Protein AF-A0ABC9WMB2-F1 (afdb_monomer)

Solvent-accessible surface area (backbone atoms only — not comparable to full-atom values): 11073 Å² total; per-residue (Å²): 137,88,76,84,80,89,73,83,68,67,87,89,43,85,56,40,67,61,53,48,54,59,68,55,60,65,67,62,70,90,49,86,52,52,75,47,79,54,92,96,46,76,46,81,45,69,81,69,84,48,76,72,46,55,53,46,52,46,52,34,46,51,48,47,51,50,52,29,52,79,69,78,43,77,82,61,62,92,76,44,66,42,72,64,58,55,95,82,48,85,72,80,86,45,57,58,96,91,38,74,46,46,76,37,70,56,48,77,54,100,88,44,76,46,50,39,77,67,56,63,69,58,53,51,49,54,52,50,52,53,55,54,66,77,55,80,76,86,89,86,91,88,83,84,81,84,78,85,82,86,82,88,87,81,90,79,80,88,74,86,80,79,88,134

Foldseek 3Di:
DDDDPPDADPPPDPCRQVVVCVVCVCLCPPQPFDWDDDRVDIDGDDDQPDPVGVVSSQVSLVSNLVVCVVNVFDDPQVPAEDAAADDPGPPDWHDHPNHTRHYDQWDQDPNQIAGNDNPVVVSVVVVVVVVVVVPPDDDDDDDDDPDDDDDDDDDDDDDGDHDD

Mean predicted aligned error: 14.9 Å

Sequence (164 aa):
MWRPVTTGVPQESVLGPALFNIFVGNMDCGIECTLSKFANDIKLCGAVNVRERSDAIQKDLGRLERWAHVNCMKFSKAKCEVLHMGQGNPKHSYRLGGEQIKSSPEEKDLGVLIDDKLTMSWQCAIAAQKANHDQQVEGGDSPPLLCSREAPPGVLRPALGAPT

Radius of gyration: 21.04 Å; Cα contacts (8 Å, |Δi|>4): 116; chains: 1; bounding box: 62×44×50 Å

pLDDT: mean 70.16, std 19.12, range [23.23, 93.81]

Structure (mmCIF, N/CA/C/O backbone):
data_AF-A0ABC9WMB2-F1
#
_entry.id   AF-A0ABC9WMB2-F1
#
loop_
_atom_site.group_PDB
_atom_site.id
_atom_site.type_symbol
_atom_site.label_atom_id
_atom_site.label_alt_id
_atom_site.label_comp_id
_atom_site.label_asym_id
_atom_site.label_entity_id
_atom_site.label_seq_id
_atom_site.pdbx_PDB_ins_code
_atom_site.Cartn_x
_atom_site.Cartn_y
_atom_site.Cartn_z
_atom_site.occupancy
_atom_site.B_iso_or_equiv
_atom_site.auth_seq_id
_atom_site.auth_comp_id
_atom_site.auth_asym_id
_atom_site.auth_atom_id
_atom_site.pdbx_PDB_model_num
ATOM 1 N N . MET A 1 1 ? -24.160 10.600 34.054 1.00 34.50 1 MET A N 1
ATOM 2 C CA . MET A 1 1 ? -24.822 9.641 33.143 1.00 34.50 1 MET A CA 1
ATOM 3 C C . MET A 1 1 ? -23.742 9.060 32.243 1.00 34.50 1 MET A C 1
ATOM 5 O O . MET A 1 1 ? -23.182 9.805 31.453 1.00 34.50 1 MET A O 1
ATOM 9 N N . TRP A 1 2 ? -23.373 7.793 32.427 1.00 49.12 2 TRP A N 1
ATOM 10 C CA . TRP A 1 2 ? -22.369 7.126 31.589 1.00 49.12 2 TRP A CA 1
ATOM 11 C C . TRP A 1 2 ? -23.057 6.589 30.330 1.00 49.12 2 TRP A C 1
ATOM 13 O O . TRP A 1 2 ? -24.110 5.962 30.440 1.00 49.12 2 TRP A O 1
ATOM 23 N N . ARG A 1 3 ? -22.511 6.874 29.142 1.00 52.59 3 ARG A N 1
ATOM 24 C CA . ARG A 1 3 ? -23.012 6.321 27.875 1.00 52.59 3 ARG A CA 1
ATOM 25 C C . ARG A 1 3 ? -22.191 5.080 27.505 1.00 52.59 3 ARG A C 1
ATOM 27 O O . ARG A 1 3 ? -20.969 5.140 27.627 1.00 52.59 3 ARG A O 1
ATOM 34 N N . PRO A 1 4 ? -22.822 3.980 27.056 1.00 52.62 4 PRO A N 1
ATOM 35 C CA . PRO A 1 4 ? -22.095 2.826 26.543 1.00 52.62 4 PRO A CA 1
ATOM 36 C C . PRO A 1 4 ? -21.269 3.218 25.315 1.00 52.62 4 PRO A C 1
ATOM 38 O O . PRO A 1 4 ? -21.780 3.882 24.413 1.00 52.62 4 PRO A O 1
ATOM 41 N N . VAL A 1 5 ? -20.007 2.791 25.272 1.00 49.22 5 VAL A N 1
ATOM 42 C CA . VAL A 1 5 ? -19.195 2.838 24.051 1.00 49.22 5 VAL A CA 1
ATOM 43 C C . VAL A 1 5 ? -19.618 1.646 23.200 1.00 49.22 5 VAL A C 1
ATOM 45 O O . VAL A 1 5 ? -19.366 0.501 23.563 1.00 49.22 5 VAL A O 1
ATOM 48 N N . THR A 1 6 ? -20.325 1.908 22.106 1.00 53.94 6 THR A N 1
ATOM 49 C CA . THR A 1 6 ? -20.868 0.869 21.217 1.00 53.94 6 THR A CA 1
ATOM 50 C C . THR A 1 6 ? -19.836 0.330 20.228 1.00 53.94 6 THR A C 1
ATOM 52 O O . THR A 1 6 ? -20.000 -0.7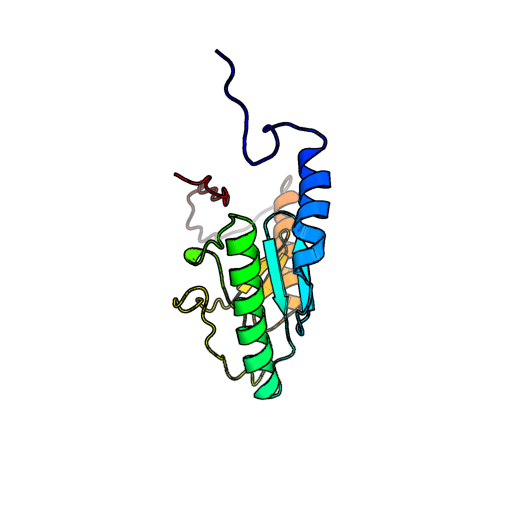78 19.726 1.00 53.94 6 THR A O 1
ATOM 55 N N . THR A 1 7 ? -18.766 1.083 19.962 1.00 57.28 7 THR A N 1
ATOM 56 C CA . THR A 1 7 ? -17.682 0.718 19.038 1.00 57.28 7 THR A CA 1
ATOM 57 C C . THR A 1 7 ? -16.361 1.345 19.485 1.00 57.28 7 THR A C 1
ATOM 59 O O . THR A 1 7 ? -16.341 2.520 19.851 1.00 57.28 7 THR A O 1
ATOM 62 N N . GLY A 1 8 ? -15.260 0.596 19.391 1.00 61.78 8 GLY A N 1
ATOM 63 C CA . GLY A 1 8 ? -13.912 1.065 19.735 1.00 61.78 8 GLY A CA 1
ATOM 64 C C . GLY A 1 8 ? -13.435 0.628 21.123 1.00 61.78 8 GLY A C 1
ATOM 65 O O . GLY A 1 8 ? -14.192 0.093 21.929 1.00 61.78 8 GLY A O 1
ATOM 66 N N . VAL A 1 9 ? -12.146 0.835 21.389 1.00 59.53 9 VAL A N 1
ATOM 67 C CA . VAL A 1 9 ? -11.521 0.578 22.695 1.00 59.53 9 VAL A CA 1
ATOM 68 C C . VAL A 1 9 ? -11.359 1.922 23.417 1.00 59.53 9 VAL A C 1
ATOM 70 O O . VAL A 1 9 ? -11.025 2.903 22.749 1.00 59.53 9 VAL A O 1
ATOM 73 N N . PRO A 1 10 ? -11.571 2.009 24.746 1.00 60.66 10 PRO A N 1
ATOM 74 C CA . PRO A 1 10 ? -11.290 3.224 25.502 1.00 60.66 10 PRO A CA 1
ATOM 75 C C . PRO A 1 10 ? -9.870 3.720 25.224 1.00 60.66 10 PRO A C 1
ATOM 77 O O . PRO A 1 10 ? -8.907 2.948 25.292 1.00 60.66 10 PRO A O 1
ATOM 80 N N . GLN A 1 11 ? -9.753 5.003 24.885 1.00 54.44 11 GLN A N 1
ATOM 81 C CA . GLN A 1 11 ? -8.465 5.663 24.706 1.00 54.44 11 GLN A CA 1
ATOM 82 C C . GLN A 1 11 ? -7.641 5.473 25.994 1.00 54.44 11 GLN A C 1
ATOM 84 O O . GLN A 1 11 ? -8.200 5.575 27.081 1.00 54.44 11 GLN A O 1
ATOM 89 N N . GLU A 1 12 ? -6.351 5.138 25.861 1.00 64.38 12 GLU A N 1
ATOM 90 C CA . GLU A 1 12 ? -5.429 4.765 26.962 1.00 64.38 12 GLU A CA 1
ATOM 91 C C . GLU A 1 12 ? -5.541 3.327 27.506 1.00 64.38 12 GLU A C 1
ATOM 93 O O . GLU A 1 12 ? -4.870 2.967 28.473 1.00 64.38 12 GLU A O 1
ATOM 98 N N . SER A 1 13 ? -6.307 2.445 26.858 1.00 72.44 13 SER A N 1
ATOM 99 C CA . SER A 1 13 ? -6.242 1.019 27.189 1.00 72.44 13 SER A CA 1
ATOM 100 C C . SER A 1 13 ? -4.881 0.416 26.825 1.00 72.44 13 SER A C 1
ATOM 102 O O . SER A 1 13 ? -4.491 0.403 25.656 1.00 72.44 13 SER A O 1
ATOM 104 N N . VAL A 1 14 ? -4.210 -0.191 27.810 1.00 76.38 14 VAL A N 1
ATOM 105 C CA . VAL A 1 14 ? -2.987 -0.997 27.613 1.00 76.38 14 VAL A CA 1
ATOM 106 C C . VAL A 1 14 ? -3.222 -2.148 26.623 1.00 76.38 14 VAL A C 1
ATOM 108 O O . VAL A 1 14 ? -2.316 -2.538 25.891 1.00 76.38 14 VAL A O 1
ATOM 111 N N . LEU A 1 15 ? -4.455 -2.663 26.548 1.00 78.06 15 LEU A N 1
ATOM 112 C CA . LEU A 1 15 ? -4.840 -3.740 25.631 1.00 78.06 15 LEU A CA 1
ATOM 113 C C . LEU A 1 15 ? -5.267 -3.241 24.246 1.00 78.06 15 LEU A C 1
ATOM 115 O O . LEU A 1 15 ? -5.379 -4.051 23.328 1.00 78.06 15 LEU A O 1
ATOM 119 N N . GLY A 1 16 ? -5.492 -1.936 24.069 1.00 76.81 16 GLY A N 1
ATOM 120 C CA . GLY A 1 16 ? -5.962 -1.352 22.809 1.00 76.81 16 GLY A CA 1
ATOM 121 C C . GLY A 1 16 ? -5.114 -1.744 21.595 1.00 76.81 16 GLY A C 1
ATOM 122 O O . GLY A 1 16 ? -5.679 -2.259 20.632 1.00 76.81 16 GLY A O 1
ATOM 123 N N . PRO A 1 17 ? -3.776 -1.602 21.639 1.00 73.69 17 PRO A N 1
ATOM 124 C CA . PRO A 1 17 ? -2.908 -1.997 20.528 1.00 73.69 17 PRO A CA 1
ATOM 125 C C . PRO A 1 17 ? -2.954 -3.500 20.209 1.00 73.69 17 PRO A C 1
ATOM 127 O O . PRO A 1 17 ? -2.995 -3.887 19.043 1.00 73.69 17 PRO A O 1
ATOM 130 N N . ALA A 1 18 ? -2.990 -4.359 21.232 1.00 75.62 18 ALA A N 1
ATOM 131 C CA . ALA A 1 18 ? -3.043 -5.809 21.046 1.00 75.62 18 ALA A CA 1
ATOM 132 C C . ALA A 1 18 ? -4.384 -6.258 20.443 1.00 75.62 18 ALA A C 1
ATOM 134 O O . ALA A 1 18 ? -4.410 -7.042 19.494 1.00 75.62 18 ALA A O 1
ATOM 135 N N . LEU A 1 19 ? -5.496 -5.717 20.947 1.00 73.94 19 LEU A N 1
ATOM 136 C CA . LEU A 1 19 ? -6.835 -5.981 20.420 1.00 73.94 19 LEU A CA 1
ATOM 137 C C . LEU A 1 19 ? -6.995 -5.451 18.994 1.00 73.94 19 LEU A C 1
ATOM 139 O O . LEU A 1 19 ? -7.598 -6.123 18.162 1.00 73.94 19 LEU A O 1
ATOM 143 N N . PHE A 1 20 ? -6.414 -4.290 18.690 1.00 72.00 20 PHE A N 1
ATOM 144 C CA . PHE A 1 20 ? -6.394 -3.751 17.336 1.00 72.00 20 PHE A CA 1
ATOM 145 C C . PHE A 1 20 ? -5.645 -4.680 16.373 1.00 72.00 20 PHE A C 1
ATOM 147 O O . PHE A 1 20 ? -6.174 -4.989 15.310 1.00 72.00 20 PHE A O 1
ATOM 154 N N . ASN A 1 21 ? -4.480 -5.207 16.766 1.00 70.25 21 ASN A N 1
ATOM 155 C CA . ASN A 1 21 ? -3.720 -6.165 15.956 1.00 70.25 21 ASN A CA 1
ATOM 156 C C . ASN A 1 21 ? -4.499 -7.463 15.676 1.00 70.25 21 ASN A C 1
ATOM 158 O O . ASN A 1 21 ? -4.452 -7.974 14.558 1.00 70.25 21 ASN A O 1
ATOM 162 N N . ILE A 1 22 ? -5.248 -7.971 16.662 1.00 75.56 22 ILE A N 1
ATOM 163 C CA . ILE A 1 22 ? -6.132 -9.136 16.488 1.00 75.56 22 ILE A CA 1
ATOM 164 C C . ILE A 1 22 ? -7.289 -8.794 15.544 1.00 75.56 22 ILE A C 1
ATOM 166 O O . ILE A 1 22 ? -7.593 -9.565 14.637 1.00 75.56 22 ILE A O 1
ATOM 170 N N . PHE A 1 23 ? -7.908 -7.626 15.723 1.00 72.12 23 PHE A N 1
ATOM 171 C CA . PHE A 1 23 ? -9.042 -7.172 14.921 1.00 72.12 23 PHE A CA 1
ATOM 172 C C . PHE A 1 23 ? -8.682 -6.989 13.448 1.00 72.12 23 PHE A C 1
ATOM 174 O O . PHE A 1 23 ? -9.393 -7.475 12.573 1.00 72.12 23 PHE A O 1
ATOM 181 N N . VAL A 1 24 ? -7.541 -6.358 13.155 1.00 75.56 24 VAL A N 1
ATOM 182 C CA . VAL A 1 24 ? -7.059 -6.259 11.775 1.00 75.56 24 VAL A CA 1
ATOM 183 C C . VAL A 1 24 ? -6.583 -7.610 11.245 1.00 75.56 24 VAL A C 1
ATOM 185 O O . VAL A 1 24 ? -6.324 -7.718 10.054 1.00 75.56 24 VAL A O 1
ATOM 188 N N . GLY A 1 25 ? -6.415 -8.634 12.087 1.00 75.31 25 GLY A N 1
ATOM 189 C CA . GLY A 1 25 ? -5.745 -9.902 11.791 1.00 75.31 25 GLY A CA 1
ATOM 190 C C . GLY A 1 25 ? -6.250 -10.647 10.555 1.00 75.31 25 GLY A C 1
ATOM 191 O O . GLY A 1 25 ? -5.437 -11.273 9.899 1.00 75.31 25 GLY A O 1
ATOM 192 N N . ASN A 1 26 ? -7.530 -10.521 10.193 1.00 80.69 26 ASN A N 1
ATOM 193 C CA . ASN A 1 26 ? -8.132 -11.178 9.021 1.00 80.69 26 ASN A CA 1
ATOM 194 C C . ASN A 1 26 ? -8.174 -10.310 7.745 1.00 80.69 26 ASN A C 1
ATOM 196 O O . ASN A 1 26 ? -8.784 -10.705 6.752 1.00 80.69 26 ASN A O 1
ATOM 200 N N . MET A 1 27 ? -7.587 -9.112 7.773 1.00 82.06 27 MET A N 1
ATOM 201 C CA . MET A 1 27 ? -7.595 -8.149 6.662 1.00 82.06 27 MET A CA 1
ATOM 202 C C . MET A 1 27 ? -6.924 -8.681 5.385 1.00 82.06 27 MET A C 1
ATOM 204 O O . MET A 1 27 ? -7.268 -8.259 4.285 1.00 82.06 27 MET A O 1
ATOM 208 N N . ASP A 1 28 ? -5.973 -9.600 5.521 1.00 82.06 28 ASP A N 1
ATOM 209 C CA . ASP A 1 28 ? -5.254 -10.273 4.437 1.00 82.06 28 ASP A CA 1
ATOM 210 C C . ASP A 1 28 ? -6.038 -11.445 3.824 1.00 82.06 28 ASP A C 1
ATOM 212 O O . ASP A 1 28 ? -5.595 -12.041 2.840 1.00 82.06 28 ASP A O 1
ATOM 216 N N . CYS A 1 29 ? -7.219 -11.773 4.360 1.00 84.06 29 CYS A N 1
ATOM 217 C CA . CYS A 1 29 ? -8.027 -12.876 3.862 1.00 84.06 29 CYS A CA 1
ATOM 218 C C . CYS A 1 29 ? -8.391 -12.669 2.384 1.00 84.06 29 CYS A C 1
ATOM 220 O O . CYS A 1 29 ? -9.156 -11.775 2.012 1.00 84.06 29 CYS A O 1
ATOM 222 N N . GLY A 1 30 ? -7.838 -13.536 1.535 1.00 84.62 30 GLY A N 1
ATOM 223 C CA . GLY A 1 30 ? -8.065 -13.506 0.097 1.00 84.62 30 GLY A CA 1
ATOM 224 C C . GLY A 1 30 ? -7.302 -12.411 -0.645 1.00 84.62 30 GLY A C 1
ATOM 225 O O . GLY A 1 30 ? -7.646 -12.174 -1.796 1.00 84.62 30 GLY A O 1
ATOM 226 N N . ILE A 1 31 ? -6.313 -11.752 -0.034 1.00 86.56 31 ILE A N 1
ATOM 227 C CA . ILE A 1 31 ? -5.379 -10.860 -0.734 1.00 86.56 31 ILE A CA 1
ATOM 228 C C . ILE A 1 31 ? -4.354 -11.710 -1.500 1.00 86.56 31 ILE A C 1
ATOM 230 O O . ILE A 1 31 ? -3.829 -12.688 -0.973 1.00 86.56 31 ILE A O 1
ATOM 234 N N . GLU A 1 32 ? -4.109 -11.369 -2.765 1.00 86.38 32 GLU A N 1
ATOM 235 C CA . GLU A 1 32 ? -3.191 -12.092 -3.660 1.00 86.38 32 GLU A CA 1
ATOM 236 C C . GLU A 1 32 ? -1.783 -11.475 -3.659 1.00 86.38 32 GLU A C 1
ATOM 238 O O . GLU A 1 32 ? -0.785 -12.175 -3.839 1.00 86.38 32 GLU A O 1
ATOM 243 N N . CYS A 1 33 ? -1.694 -10.163 -3.447 1.00 84.31 33 CYS A N 1
ATOM 244 C CA . CYS A 1 33 ? -0.449 -9.416 -3.328 1.00 84.31 33 CYS A CA 1
ATOM 245 C C . CYS A 1 33 ? 0.146 -9.511 -1.912 1.00 84.31 33 CYS A C 1
ATOM 247 O O . CYS A 1 33 ? -0.505 -9.920 -0.953 1.00 84.31 33 CYS A O 1
ATOM 24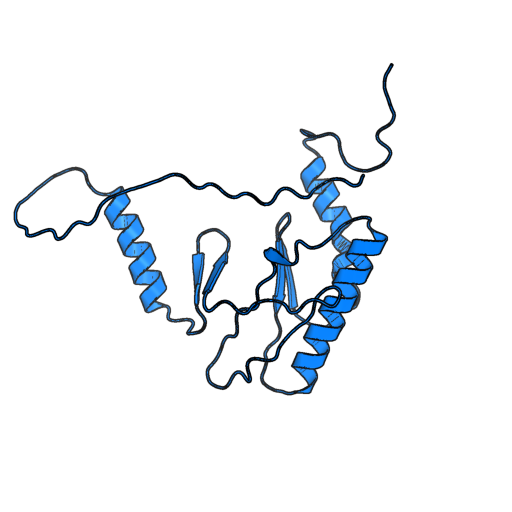9 N N . THR A 1 34 ? 1.395 -9.078 -1.748 1.00 84.25 34 THR A N 1
ATOM 250 C CA . THR A 1 34 ? 2.015 -9.003 -0.422 1.00 84.25 34 THR A CA 1
ATOM 251 C C . THR A 1 34 ? 1.389 -7.856 0.364 1.00 84.25 34 THR A C 1
ATOM 253 O O . THR A 1 34 ? 1.512 -6.698 -0.032 1.00 84.25 34 THR A O 1
ATOM 256 N N . LEU A 1 35 ? 0.748 -8.170 1.490 1.00 84.44 35 LEU A N 1
ATOM 257 C CA . LEU A 1 35 ? 0.202 -7.185 2.420 1.00 84.44 35 LEU A CA 1
ATOM 258 C C . LEU A 1 35 ? 1.081 -7.101 3.671 1.00 84.44 35 LEU A C 1
ATOM 260 O O . LEU A 1 35 ? 1.276 -8.098 4.361 1.00 84.44 35 LEU A O 1
ATOM 264 N N . SER A 1 36 ? 1.574 -5.909 3.989 1.00 82.25 36 SER A N 1
ATOM 265 C CA . SER A 1 36 ? 2.218 -5.606 5.268 1.00 82.25 36 SER A CA 1
ATOM 266 C C . SER A 1 36 ? 1.344 -4.652 6.076 1.00 82.25 36 SER A C 1
ATOM 268 O O . SER A 1 36 ? 0.712 -3.753 5.518 1.00 82.25 36 SER A O 1
ATOM 270 N N . LYS A 1 37 ? 1.278 -4.871 7.391 1.00 80.12 37 LYS A N 1
ATOM 271 C CA . LYS A 1 37 ? 0.415 -4.134 8.321 1.00 80.12 37 LYS A CA 1
ATOM 272 C C . LYS A 1 37 ? 1.247 -3.692 9.510 1.00 80.12 37 LYS A C 1
ATOM 274 O O . LYS A 1 37 ? 1.798 -4.533 10.220 1.00 80.12 37 LYS A O 1
ATOM 279 N N . PHE A 1 38 ? 1.311 -2.390 9.740 1.00 69.75 38 PHE A N 1
ATOM 280 C CA . PHE A 1 38 ? 2.009 -1.822 10.880 1.00 69.75 38 PHE A CA 1
ATOM 281 C C . PHE A 1 38 ? 1.167 -0.717 11.507 1.00 69.75 38 PHE A C 1
ATOM 283 O O . PHE A 1 38 ? 0.994 0.343 10.917 1.00 69.75 38 PHE A O 1
ATOM 290 N N . ALA A 1 39 ? 0.635 -0.965 12.709 1.00 71.69 39 ALA A N 1
ATOM 291 C CA . ALA A 1 39 ? -0.312 -0.059 13.359 1.00 71.69 39 ALA A CA 1
ATOM 292 C C . ALA A 1 39 ? -1.424 0.380 12.377 1.00 71.69 39 ALA A C 1
ATOM 294 O O . ALA A 1 39 ? -2.128 -0.464 11.828 1.00 71.69 39 ALA A O 1
ATOM 295 N N . ASN A 1 40 ? -1.580 1.683 12.140 1.00 71.44 40 ASN A N 1
ATOM 296 C CA . ASN A 1 40 ? -2.559 2.249 11.208 1.00 71.44 40 ASN A CA 1
ATOM 297 C C . ASN A 1 40 ? -2.135 2.220 9.727 1.00 71.44 40 ASN A C 1
ATOM 299 O O . ASN A 1 40 ? -2.929 2.634 8.883 1.00 71.44 40 ASN A O 1
ATOM 303 N N . ASP A 1 41 ? -0.915 1.788 9.409 1.00 76.31 41 ASP A N 1
ATOM 304 C CA . ASP A 1 41 ? -0.362 1.803 8.057 1.00 76.31 41 ASP A CA 1
ATOM 305 C C . ASP A 1 41 ? -0.455 0.420 7.407 1.00 76.31 41 ASP A C 1
ATOM 307 O O . ASP A 1 41 ? -0.183 -0.621 8.015 1.00 76.31 41 ASP A O 1
ATOM 311 N N . ILE A 1 42 ? -0.878 0.412 6.145 1.00 82.69 42 ILE A N 1
ATOM 312 C CA . ILE A 1 42 ? -1.076 -0.794 5.344 1.00 82.69 42 ILE A CA 1
ATOM 313 C C . ILE A 1 42 ? -0.331 -0.601 4.033 1.00 82.69 42 ILE A C 1
ATOM 315 O O . ILE A 1 42 ? -0.536 0.395 3.340 1.00 82.69 42 ILE A O 1
ATOM 319 N N . LYS A 1 43 ? 0.501 -1.576 3.677 1.00 87.00 43 LYS A N 1
ATOM 320 C CA . LYS A 1 43 ? 1.274 -1.583 2.438 1.00 87.00 43 LYS A CA 1
ATOM 321 C C . LYS A 1 43 ? 0.883 -2.782 1.604 1.00 87.00 43 LYS A C 1
ATOM 323 O O . LYS A 1 43 ? 0.960 -3.913 2.075 1.00 87.00 43 LYS A O 1
ATOM 328 N N . LEU A 1 44 ? 0.479 -2.523 0.368 1.00 84.81 44 LEU A N 1
ATOM 329 C CA . LEU A 1 44 ? 0.149 -3.546 -0.614 1.00 84.81 44 LEU A CA 1
ATOM 330 C C . LEU A 1 44 ? 1.210 -3.510 -1.712 1.00 84.81 44 LEU A C 1
ATOM 332 O O . LEU A 1 44 ? 1.318 -2.531 -2.448 1.00 84.81 44 LEU A O 1
ATOM 336 N N . CYS A 1 45 ? 2.000 -4.570 -1.814 1.00 81.44 45 CYS A N 1
ATOM 337 C CA . CYS A 1 45 ? 3.119 -4.663 -2.740 1.00 81.44 45 CYS A CA 1
ATOM 338 C C . CYS A 1 45 ? 2.916 -5.835 -3.704 1.00 81.44 45 CYS A C 1
ATOM 340 O O . CYS A 1 45 ? 2.557 -6.939 -3.300 1.00 81.44 45 CYS A O 1
ATOM 342 N N . GLY A 1 46 ? 3.218 -5.626 -4.983 1.00 74.69 46 GLY A N 1
ATOM 343 C CA . GLY A 1 46 ? 3.251 -6.684 -5.990 1.00 74.69 46 GLY A CA 1
ATOM 344 C C . GLY A 1 46 ? 4.349 -6.407 -7.011 1.00 74.69 46 GLY A C 1
ATOM 345 O O . GLY A 1 46 ? 4.557 -5.260 -7.393 1.00 74.69 46 GLY A O 1
ATOM 346 N N . ALA A 1 47 ? 5.077 -7.438 -7.453 1.00 64.94 47 ALA A N 1
ATOM 347 C CA . ALA A 1 47 ? 6.084 -7.262 -8.504 1.00 64.94 47 ALA A CA 1
ATOM 348 C C . ALA A 1 47 ? 5.391 -6.956 -9.846 1.00 64.94 47 ALA A C 1
ATOM 350 O O . ALA A 1 47 ? 4.659 -7.799 -10.366 1.00 64.94 47 ALA A O 1
ATOM 351 N N . VAL A 1 48 ? 5.594 -5.757 -10.395 1.00 54.94 48 VAL A N 1
ATOM 352 C CA . VAL A 1 48 ? 4.853 -5.236 -11.560 1.00 54.94 48 VAL A CA 1
ATOM 353 C C . VAL A 1 48 ? 5.606 -5.529 -12.858 1.00 54.94 48 VAL A C 1
ATOM 355 O O . VAL A 1 48 ? 6.089 -4.622 -13.525 1.00 54.94 48 VAL A O 1
ATOM 358 N N . ASN A 1 49 ? 5.709 -6.807 -13.227 1.00 53.34 49 ASN A N 1
ATOM 359 C CA . ASN A 1 49 ? 6.372 -7.192 -14.482 1.00 53.34 49 ASN A CA 1
ATOM 360 C C . ASN A 1 49 ? 5.385 -7.760 -15.526 1.00 53.34 49 ASN A C 1
ATOM 362 O O . ASN A 1 49 ? 5.794 -8.073 -16.639 1.00 53.34 49 ASN A 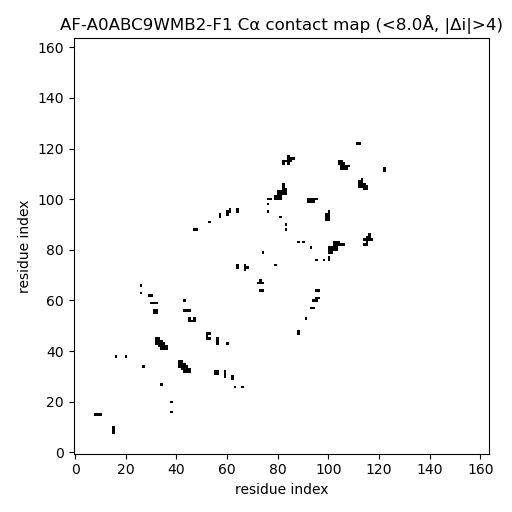O 1
ATOM 366 N N . VAL A 1 50 ? 4.089 -7.896 -15.195 1.00 57.59 50 VAL A N 1
ATOM 367 C CA . VAL A 1 50 ? 3.050 -8.489 -16.065 1.00 57.59 50 VAL A CA 1
ATOM 368 C C . VAL A 1 50 ? 1.700 -7.790 -15.837 1.00 57.59 50 VAL A C 1
ATOM 370 O O . VAL A 1 50 ? 1.356 -7.491 -14.693 1.00 57.59 50 VAL A O 1
ATOM 373 N N . ARG A 1 51 ? 0.919 -7.553 -16.907 1.00 60.56 51 ARG A N 1
ATOM 374 C CA . ARG A 1 51 ? -0.416 -6.906 -16.884 1.00 60.56 51 ARG A CA 1
ATOM 375 C C . ARG A 1 51 ? -1.364 -7.517 -15.840 1.00 60.56 51 ARG A C 1
ATOM 377 O O . ARG A 1 51 ? -2.003 -6.782 -15.098 1.00 60.56 51 ARG A O 1
ATOM 384 N N . GLU A 1 52 ? -1.348 -8.843 -15.716 1.00 65.31 52 GLU A N 1
ATOM 385 C CA . GLU A 1 52 ? -2.151 -9.619 -14.758 1.00 65.31 52 GLU A CA 1
ATOM 386 C C . GLU A 1 52 ? -1.925 -9.215 -13.290 1.00 65.31 52 GLU A C 1
ATOM 388 O O . GLU A 1 52 ? -2.840 -9.282 -12.472 1.00 65.31 52 GLU A O 1
ATOM 393 N N . ARG A 1 53 ? -0.721 -8.748 -12.933 1.00 69.56 53 ARG A N 1
ATOM 394 C CA . ARG A 1 53 ? -0.399 -8.374 -11.546 1.00 69.56 53 ARG A CA 1
ATOM 395 C C . ARG A 1 53 ? -0.883 -6.981 -11.166 1.00 69.56 53 ARG A C 1
ATOM 397 O O . ARG A 1 53 ? -1.110 -6.721 -9.990 1.00 69.56 53 ARG A O 1
ATOM 404 N N . SER A 1 54 ? -1.068 -6.095 -12.141 1.00 81.31 54 SER A N 1
ATOM 405 C CA . SER A 1 54 ? -1.673 -4.790 -11.877 1.00 81.31 54 SER A CA 1
ATOM 406 C C . SER A 1 54 ? -3.168 -4.929 -11.578 1.00 81.31 54 SER A C 1
ATOM 408 O O . SER A 1 54 ? -3.665 -4.339 -10.618 1.00 81.31 54 SER A O 1
ATOM 410 N N . ASP A 1 55 ? -3.850 -5.816 -12.306 1.00 86.31 55 ASP A N 1
ATOM 411 C CA . ASP A 1 55 ? -5.245 -6.165 -12.032 1.00 86.31 55 ASP A CA 1
ATOM 412 C C . ASP A 1 55 ? -5.404 -6.796 -10.636 1.00 86.31 55 ASP A C 1
ATOM 414 O O . ASP A 1 55 ? -6.346 -6.464 -9.914 1.00 86.31 55 ASP A O 1
ATOM 418 N N . ALA A 1 56 ? -4.454 -7.642 -10.211 1.00 87.75 56 ALA A N 1
ATOM 419 C CA . ALA A 1 56 ? -4.431 -8.212 -8.861 1.00 87.75 56 ALA A CA 1
ATOM 420 C C . ALA A 1 56 ? -4.316 -7.133 -7.768 1.00 87.75 56 ALA A C 1
ATOM 422 O O . ALA A 1 56 ? -5.109 -7.136 -6.827 1.00 87.75 56 ALA A O 1
ATOM 423 N N . ILE A 1 57 ? -3.414 -6.153 -7.927 1.00 88.25 57 ILE A N 1
ATOM 424 C CA . ILE A 1 57 ? -3.285 -5.022 -6.989 1.00 88.25 57 ILE A CA 1
ATOM 425 C C . ILE A 1 57 ? -4.600 -4.236 -6.913 1.00 88.25 57 ILE A C 1
ATOM 427 O O . ILE A 1 57 ? -5.087 -3.939 -5.823 1.00 88.25 57 ILE A O 1
ATOM 431 N N . GLN A 1 58 ? -5.225 -3.930 -8.053 1.00 92.56 58 GLN A N 1
ATOM 432 C CA . GLN A 1 58 ? -6.493 -3.198 -8.072 1.00 92.56 58 GLN A CA 1
ATOM 433 C C . GLN A 1 58 ? -7.645 -3.996 -7.433 1.00 92.56 58 GLN A C 1
ATOM 435 O O . GLN A 1 58 ? -8.492 -3.423 -6.738 1.00 92.56 58 GLN A O 1
ATOM 440 N N . LYS A 1 59 ? -7.683 -5.316 -7.641 1.00 92.75 59 LYS A N 1
ATOM 441 C CA . LYS A 1 59 ? -8.654 -6.229 -7.023 1.00 92.75 59 LYS A CA 1
ATOM 442 C C . LYS A 1 59 ? -8.482 -6.285 -5.507 1.00 92.75 59 LYS A C 1
ATOM 444 O O . LYS A 1 59 ? -9.476 -6.216 -4.779 1.00 92.75 59 LYS A O 1
ATOM 449 N N . ASP A 1 60 ? -7.242 -6.363 -5.040 1.00 92.12 60 ASP A N 1
ATOM 450 C CA . ASP A 1 60 ? -6.892 -6.393 -3.623 1.00 92.12 60 ASP A CA 1
ATOM 451 C C . ASP A 1 60 ? -7.180 -5.061 -2.930 1.00 92.12 60 ASP A C 1
ATOM 453 O O . ASP A 1 60 ? -7.766 -5.063 -1.850 1.00 92.12 60 ASP A O 1
ATOM 457 N N . LEU A 1 61 ? -6.924 -3.921 -3.581 1.00 91.81 61 LEU A N 1
ATOM 458 C CA . LEU A 1 61 ? -7.387 -2.611 -3.104 1.00 91.81 61 LEU A CA 1
ATOM 459 C C . LEU A 1 61 ? -8.906 -2.589 -2.886 1.00 91.81 61 LEU A C 1
ATOM 461 O O . LEU A 1 61 ? -9.384 -2.108 -1.858 1.00 91.81 61 LEU A O 1
ATOM 465 N N . GLY A 1 62 ? -9.675 -3.168 -3.812 1.00 92.69 62 GLY A N 1
ATOM 466 C CA . GLY A 1 62 ? -11.126 -3.289 -3.665 1.00 92.69 62 GLY A CA 1
ATOM 467 C C . GLY A 1 62 ? -11.548 -4.226 -2.526 1.00 92.69 62 GLY A C 1
ATOM 468 O O . GLY A 1 62 ? -12.565 -3.985 -1.875 1.00 92.69 62 GLY A O 1
ATOM 469 N N . ARG A 1 63 ? -10.789 -5.299 -2.262 1.00 93.31 63 ARG A N 1
ATOM 470 C CA . ARG A 1 63 ? -11.012 -6.192 -1.109 1.00 93.31 63 ARG A CA 1
ATOM 471 C C . ARG A 1 63 ? -10.744 -5.462 0.206 1.00 93.31 63 ARG A C 1
ATOM 473 O O . ARG A 1 63 ? -11.597 -5.513 1.089 1.00 93.31 63 ARG A O 1
ATOM 480 N N . LEU A 1 64 ? -9.627 -4.739 0.298 1.00 91.00 64 LEU A N 1
ATOM 481 C CA . LEU A 1 64 ? -9.266 -3.930 1.462 1.00 91.00 64 LEU A CA 1
ATOM 482 C C . LEU A 1 64 ? -10.318 -2.858 1.744 1.00 91.00 64 LEU A C 1
ATOM 484 O O . LEU A 1 64 ? -10.735 -2.693 2.887 1.00 91.00 64 LEU A O 1
ATOM 488 N N . GLU A 1 65 ? -10.798 -2.161 0.715 1.00 90.56 65 GLU A N 1
ATOM 489 C CA . GLU A 1 65 ? -11.846 -1.153 0.870 1.00 90.56 65 GLU A CA 1
ATOM 490 C C . GLU A 1 65 ? -13.155 -1.750 1.402 1.00 90.56 65 GLU A C 1
ATOM 492 O O . GLU A 1 65 ? -13.743 -1.207 2.338 1.00 90.56 65 GLU A O 1
ATOM 497 N N . ARG A 1 66 ? -13.593 -2.894 0.858 1.00 91.44 66 ARG A N 1
ATOM 498 C CA . ARG A 1 66 ? -14.777 -3.600 1.371 1.00 91.44 66 ARG A CA 1
ATOM 499 C C . ARG A 1 66 ? -14.588 -4.048 2.813 1.00 91.44 66 ARG A C 1
ATOM 501 O O . ARG A 1 66 ? -15.503 -3.885 3.615 1.00 91.44 66 ARG A O 1
ATOM 508 N N . TRP A 1 67 ? -13.417 -4.587 3.147 1.00 90.38 67 TRP A N 1
ATOM 509 C CA . TRP A 1 67 ? -13.096 -4.980 4.515 1.00 90.38 67 TRP A CA 1
ATOM 510 C C . TRP A 1 67 ? -13.155 -3.774 5.457 1.00 90.38 67 TRP A C 1
ATOM 512 O O . TRP A 1 67 ? -13.812 -3.851 6.492 1.00 90.38 67 TRP A O 1
ATOM 522 N N . ALA A 1 68 ? -12.557 -2.639 5.085 1.00 87.75 68 ALA A N 1
ATOM 523 C CA . ALA A 1 68 ? -12.615 -1.420 5.887 1.00 87.75 68 ALA A CA 1
ATOM 524 C C . ALA A 1 68 ? -14.067 -0.971 6.094 1.00 87.75 68 ALA A C 1
ATOM 526 O O . ALA A 1 68 ? -14.462 -0.703 7.224 1.00 87.75 68 ALA A O 1
ATOM 527 N N . HIS A 1 69 ? -14.883 -0.988 5.037 1.00 87.12 69 HIS A N 1
ATOM 528 C CA . HIS A 1 69 ? -16.294 -0.619 5.111 1.00 87.12 69 HIS A CA 1
ATOM 529 C C . HIS A 1 69 ? -17.104 -1.514 6.064 1.00 87.12 69 HIS A C 1
ATOM 531 O O . HIS A 1 69 ? -17.809 -0.995 6.926 1.00 87.12 69 HIS A O 1
ATOM 537 N N . VAL A 1 70 ? -16.970 -2.843 5.959 1.00 87.06 70 VAL A N 1
ATOM 538 C CA . VAL A 1 70 ? -17.649 -3.813 6.846 1.00 87.06 70 VAL A CA 1
ATOM 539 C C . VAL A 1 70 ? -17.217 -3.644 8.306 1.00 87.06 70 VAL A C 1
ATOM 541 O O . VAL A 1 70 ? -18.014 -3.856 9.214 1.00 87.06 70 VAL A O 1
ATOM 544 N N . ASN A 1 71 ? -15.974 -3.223 8.532 1.00 82.50 71 ASN A N 1
ATOM 545 C CA . ASN A 1 71 ? -15.410 -2.992 9.858 1.00 82.50 71 ASN A CA 1
ATOM 546 C C . ASN A 1 71 ? -15.549 -1.533 10.339 1.00 82.50 71 ASN A C 1
ATOM 548 O O . ASN A 1 71 ? -14.848 -1.127 11.266 1.00 82.50 71 ASN A O 1
ATOM 552 N N . CYS A 1 72 ? -16.434 -0.740 9.722 1.00 83.50 72 CYS A N 1
ATOM 553 C CA . CYS A 1 72 ? -16.698 0.662 10.073 1.00 83.50 72 CYS A CA 1
ATOM 554 C C . CYS A 1 72 ? -15.446 1.564 10.069 1.00 83.50 72 CYS A C 1
ATOM 556 O O . CYS A 1 72 ? -15.344 2.520 10.836 1.00 83.50 72 CYS A O 1
ATOM 558 N N . MET A 1 73 ? -14.492 1.271 9.188 1.00 84.94 73 MET A N 1
ATOM 559 C CA . MET A 1 73 ? -13.266 2.033 8.963 1.00 84.94 73 MET A CA 1
ATOM 560 C C . MET A 1 73 ? -13.238 2.641 7.560 1.00 84.94 73 MET A C 1
ATOM 562 O O . MET A 1 73 ? -13.972 2.245 6.653 1.00 84.94 73 MET A O 1
ATOM 566 N N . LYS A 1 74 ? -12.351 3.620 7.364 1.00 85.56 74 LYS A N 1
ATOM 567 C CA . LYS A 1 74 ? -12.165 4.287 6.076 1.00 85.56 74 LYS A CA 1
ATOM 568 C C . LYS A 1 74 ? -10.696 4.606 5.839 1.00 85.56 74 LYS A C 1
ATOM 570 O O . LYS A 1 74 ? -10.035 5.184 6.697 1.00 85.56 74 LYS A O 1
ATOM 575 N N . PHE A 1 75 ? -10.216 4.298 4.639 1.00 85.38 75 PHE A N 1
ATOM 576 C CA . PHE A 1 75 ? -8.904 4.748 4.194 1.00 85.38 75 PHE A CA 1
ATOM 577 C C . PHE A 1 75 ? -8.890 6.258 3.953 1.00 85.38 75 PHE A C 1
ATOM 579 O O . PHE A 1 75 ? -9.803 6.828 3.345 1.00 85.38 75 PHE A O 1
ATOM 586 N N . SER A 1 76 ? -7.819 6.916 4.394 1.00 86.94 76 SER A N 1
ATOM 587 C CA . SER A 1 76 ? -7.570 8.314 4.055 1.00 86.94 76 SER A CA 1
ATOM 588 C C . SER A 1 76 ? -7.022 8.397 2.633 1.00 86.94 76 SER A C 1
ATOM 590 O O . SER A 1 76 ? -5.816 8.360 2.423 1.00 86.94 76 SER A O 1
ATOM 592 N N . LYS A 1 77 ? -7.914 8.527 1.647 1.00 85.56 77 LYS A N 1
ATOM 593 C CA . LYS A 1 77 ? -7.550 8.571 0.219 1.00 85.56 77 LYS A CA 1
ATOM 594 C C . LYS A 1 77 ? -6.486 9.624 -0.105 1.00 85.56 77 LYS A C 1
ATOM 596 O O . LYS A 1 77 ? -5.604 9.374 -0.911 1.00 85.56 77 LYS A O 1
ATOM 601 N N . ALA A 1 78 ? -6.534 10.771 0.576 1.00 85.81 78 ALA A N 1
ATOM 602 C CA . ALA A 1 78 ? -5.564 11.854 0.412 1.00 85.81 78 ALA A CA 1
ATOM 603 C C . ALA A 1 78 ? -4.138 11.501 0.876 1.00 85.81 78 ALA A C 1
ATOM 605 O O . ALA A 1 78 ? -3.206 12.205 0.501 1.00 85.81 78 ALA A O 1
ATOM 606 N N . LYS A 1 79 ? -3.986 10.460 1.703 1.00 85.00 79 LYS A N 1
ATOM 607 C CA . LYS A 1 79 ? -2.706 9.958 2.227 1.00 85.00 79 LYS A CA 1
ATOM 608 C C . LYS A 1 79 ? -2.260 8.662 1.562 1.00 85.00 79 LYS A C 1
ATOM 610 O O . LYS A 1 79 ? -1.158 8.200 1.824 1.00 85.00 79 LYS A O 1
ATOM 615 N N . CYS A 1 80 ? -3.124 8.051 0.756 1.00 89.25 80 CYS A N 1
ATOM 616 C CA . CYS A 1 80 ? -2.756 6.888 -0.028 1.00 89.25 80 CYS A CA 1
ATOM 617 C C . CYS A 1 80 ? -1.923 7.357 -1.218 1.00 89.25 80 CYS A C 1
ATOM 619 O O . CYS A 1 80 ? -2.370 8.190 -2.010 1.00 89.25 80 CYS A O 1
ATOM 621 N N . GLU A 1 81 ? -0.733 6.787 -1.350 1.00 91.31 81 GLU A N 1
ATOM 622 C CA . GLU A 1 81 ? 0.194 7.072 -2.435 1.00 91.31 81 GLU A CA 1
ATOM 623 C C . GLU A 1 81 ? 0.709 5.763 -3.035 1.00 91.31 81 GLU A C 1
ATOM 625 O O . GLU A 1 81 ? 0.728 4.721 -2.378 1.00 91.31 81 GLU A O 1
ATOM 630 N N . VAL A 1 82 ? 1.090 5.810 -4.308 1.00 90.88 82 VAL A N 1
ATOM 631 C CA . VAL A 1 82 ? 1.682 4.684 -5.031 1.00 90.88 82 VAL A CA 1
ATOM 632 C C . VAL A 1 82 ? 3.127 5.023 -5.358 1.00 90.88 82 VAL A C 1
ATOM 634 O O . VAL A 1 82 ? 3.391 5.988 -6.078 1.00 90.88 82 VAL A O 1
ATOM 637 N N . LEU A 1 83 ? 4.049 4.195 -4.874 1.00 89.56 83 LEU A N 1
ATOM 638 C CA . LEU A 1 83 ? 5.453 4.239 -5.257 1.00 89.56 83 LEU A CA 1
ATOM 639 C C . LEU A 1 83 ? 5.709 3.228 -6.382 1.00 89.56 83 LEU A C 1
ATOM 641 O O . LEU A 1 83 ? 5.573 2.016 -6.206 1.00 89.56 83 LEU A O 1
ATOM 645 N N . HIS A 1 84 ? 6.070 3.727 -7.563 1.00 87.75 84 HIS A N 1
ATOM 646 C CA . HIS A 1 84 ? 6.382 2.891 -8.723 1.00 87.75 84 HIS A CA 1
ATOM 647 C C . HIS A 1 84 ? 7.871 2.562 -8.758 1.00 87.75 84 HIS A C 1
ATOM 649 O O . HIS A 1 84 ? 8.669 3.380 -9.198 1.00 87.75 84 HIS A O 1
ATOM 655 N N . MET A 1 85 ? 8.238 1.352 -8.341 1.00 81.00 85 MET A N 1
ATOM 656 C CA . MET A 1 85 ? 9.634 0.909 -8.337 1.00 81.00 85 MET A CA 1
ATOM 657 C C . MET A 1 85 ? 10.014 0.171 -9.625 1.00 81.00 85 MET A C 1
ATOM 659 O O . MET A 1 85 ? 9.197 -0.556 -10.205 1.00 81.00 85 MET A O 1
ATOM 663 N N . GLY A 1 86 ? 11.287 0.296 -10.007 1.00 76.25 86 GLY A N 1
ATOM 664 C CA . GLY A 1 86 ? 11.931 -0.528 -11.029 1.00 76.25 86 GLY A CA 1
ATOM 665 C C . GLY A 1 86 ? 11.967 0.094 -12.426 1.00 76.25 86 GLY A C 1
ATOM 666 O O . GLY A 1 86 ? 11.022 0.730 -12.901 1.00 76.25 86 GLY A O 1
ATOM 667 N N . GLN A 1 87 ? 13.083 -0.131 -13.119 1.00 70.94 87 GLN A N 1
ATOM 668 C CA . GLN A 1 87 ? 13.275 0.315 -14.494 1.00 70.94 87 GLN A CA 1
ATOM 669 C C . GLN A 1 87 ? 12.342 -0.473 -15.430 1.00 70.94 87 GLN A C 1
ATOM 671 O O . GLN A 1 87 ? 12.422 -1.695 -15.505 1.00 70.94 87 GLN A O 1
ATOM 676 N N . GLY A 1 88 ? 11.441 0.227 -16.129 1.00 72.75 88 GLY A N 1
ATOM 677 C CA . GLY A 1 88 ? 10.425 -0.390 -16.996 1.00 72.75 88 GLY A CA 1
ATOM 678 C C . GLY A 1 88 ? 9.037 -0.547 -16.364 1.00 72.75 88 GLY A C 1
ATOM 679 O O . GLY A 1 88 ? 8.156 -1.137 -16.986 1.00 72.75 88 GLY A O 1
ATOM 680 N N . ASN A 1 89 ? 8.810 -0.001 -15.163 1.00 79.50 89 ASN A N 1
ATOM 681 C CA . ASN A 1 89 ? 7.476 0.040 -14.566 1.00 79.50 89 ASN A CA 1
ATOM 682 C C . ASN A 1 89 ? 6.505 0.838 -15.466 1.00 79.50 89 ASN A C 1
ATOM 684 O O . ASN A 1 89 ? 6.788 2.000 -15.776 1.00 79.50 89 ASN A O 1
ATOM 688 N N . PRO A 1 90 ? 5.346 0.274 -15.854 1.00 81.62 90 PRO A N 1
ATOM 689 C CA . PRO A 1 90 ? 4.389 0.947 -16.733 1.00 81.62 90 PRO A CA 1
ATOM 690 C C . PRO A 1 90 ? 3.626 2.099 -16.056 1.00 81.62 90 PRO A C 1
ATOM 692 O O . PRO A 1 90 ? 2.811 2.742 -16.711 1.00 81.62 90 PRO A O 1
ATOM 695 N N . LYS A 1 91 ? 3.859 2.360 -14.760 1.00 86.75 91 LYS A N 1
ATOM 696 C CA . LYS A 1 91 ? 3.204 3.409 -13.961 1.00 86.75 91 LYS A CA 1
ATOM 697 C C . LYS A 1 91 ? 1.675 3.318 -14.003 1.00 86.75 91 LYS A C 1
ATOM 699 O O . LYS A 1 91 ? 0.981 4.300 -14.255 1.00 86.75 91 LYS A O 1
ATOM 704 N N . HIS A 1 92 ? 1.154 2.108 -13.784 1.00 87.06 92 HIS A N 1
ATOM 705 C CA . HIS A 1 92 ? -0.288 1.862 -13.797 1.00 87.06 92 HIS A CA 1
ATOM 706 C C . HIS A 1 92 ? -1.021 2.697 -12.739 1.00 87.06 92 HIS A C 1
ATOM 708 O O . HIS A 1 92 ? -0.560 2.821 -11.606 1.00 87.06 92 HIS A O 1
ATOM 714 N N . SER A 1 93 ? -2.185 3.233 -13.094 1.00 90.12 93 SER A N 1
ATOM 715 C CA . SER A 1 93 ? -3.007 4.032 -12.194 1.00 90.12 93 SER A CA 1
ATOM 716 C C . SER A 1 93 ? -3.961 3.169 -11.375 1.00 90.12 93 SER A C 1
ATOM 718 O O . SER A 1 93 ? -4.761 2.417 -11.917 1.00 90.12 93 SER A O 1
ATOM 720 N N . TYR A 1 94 ? -3.936 3.345 -10.056 1.00 90.94 94 TYR A N 1
ATOM 721 C CA . TYR A 1 94 ? -4.833 2.640 -9.144 1.00 90.94 94 TYR A CA 1
ATOM 722 C C . TYR A 1 94 ? -5.928 3.558 -8.610 1.00 90.94 94 TYR A C 1
ATOM 724 O O . TYR A 1 94 ? -5.761 4.780 -8.534 1.00 90.94 94 TYR A O 1
ATOM 732 N N . ARG A 1 95 ? -7.061 2.969 -8.227 1.00 93.31 95 ARG A N 1
ATOM 733 C CA . ARG A 1 95 ? -8.206 3.677 -7.649 1.00 93.31 95 ARG A CA 1
ATOM 734 C C . ARG A 1 95 ? -8.605 3.075 -6.307 1.00 93.31 95 ARG A C 1
ATOM 736 O O . ARG A 1 95 ? -8.622 1.855 -6.151 1.00 93.31 95 ARG A O 1
ATOM 743 N N . LEU A 1 96 ? -8.993 3.941 -5.376 1.00 91.00 96 LEU A N 1
ATOM 744 C CA . LEU A 1 96 ? -9.542 3.596 -4.068 1.00 91.00 96 LEU A CA 1
ATOM 745 C C . LEU A 1 96 ? -10.841 4.378 -3.851 1.00 91.00 96 LEU A C 1
ATOM 747 O O . LEU A 1 96 ? -10.848 5.612 -3.865 1.00 91.00 96 LEU A O 1
ATOM 751 N N . GLY A 1 97 ? -11.968 3.682 -3.714 1.00 86.88 97 GLY A N 1
ATOM 752 C CA . GLY A 1 97 ? -13.280 4.312 -3.563 1.00 86.88 97 GLY A CA 1
ATOM 753 C C . GLY A 1 97 ? -13.645 5.253 -4.695 1.00 86.88 97 GLY A C 1
ATOM 754 O O . GLY A 1 97 ? -14.128 6.356 -4.445 1.00 86.88 97 GLY A O 1
ATOM 755 N N . GLY A 1 98 ? -13.328 4.860 -5.928 1.00 88.06 98 GLY A N 1
ATOM 756 C CA . GLY A 1 98 ? -13.605 5.646 -7.129 1.00 88.06 98 GLY A CA 1
ATOM 757 C C . GLY A 1 98 ? -12.703 6.867 -7.343 1.00 88.06 98 GLY A C 1
ATOM 758 O O . GLY A 1 98 ? -12.860 7.539 -8.360 1.00 88.06 98 GLY A O 1
ATOM 759 N N . GLU A 1 99 ? -11.750 7.143 -6.453 1.00 91.69 99 GLU A N 1
ATOM 760 C CA . GLU A 1 99 ? -10.749 8.205 -6.614 1.00 91.69 99 GLU A CA 1
ATOM 761 C C . GLU A 1 99 ? -9.406 7.603 -7.022 1.00 91.69 99 GLU A C 1
ATOM 763 O O . GLU A 1 99 ? -9.050 6.513 -6.578 1.00 91.69 99 GLU A O 1
ATOM 768 N N . GLN A 1 100 ? -8.663 8.296 -7.884 1.00 93.81 100 GLN A N 1
ATOM 769 C CA . GLN A 1 100 ? -7.328 7.863 -8.288 1.00 93.81 100 GLN A CA 1
ATOM 770 C C . GLN A 1 100 ? -6.331 8.109 -7.152 1.00 93.81 100 GLN A C 1
ATOM 772 O O . GLN A 1 100 ? -6.306 9.193 -6.570 1.00 93.81 100 GLN A O 1
ATOM 777 N N . ILE A 1 101 ? -5.501 7.111 -6.861 1.00 93.06 101 ILE A N 1
ATOM 778 C CA . ILE A 1 101 ? -4.416 7.228 -5.888 1.00 93.06 101 ILE A CA 1
ATOM 779 C C . ILE A 1 101 ? -3.262 7.988 -6.547 1.00 93.06 101 ILE A C 1
ATOM 781 O O . ILE A 1 101 ? -2.917 7.722 -7.702 1.00 93.06 101 ILE A O 1
ATOM 785 N N . LYS A 1 102 ? -2.679 8.954 -5.834 1.00 92.81 102 LYS A N 1
ATOM 786 C CA . LYS A 1 102 ? -1.568 9.756 -6.358 1.00 92.81 102 LYS A CA 1
ATOM 787 C C . LYS A 1 102 ? -0.291 8.922 -6.414 1.00 92.81 102 LYS A C 1
ATOM 789 O O . LYS A 1 102 ? -0.036 8.120 -5.522 1.00 92.81 102 LYS A O 1
ATOM 794 N N . SER A 1 103 ? 0.524 9.133 -7.440 1.00 91.00 103 SER A N 1
ATOM 795 C CA . SER A 1 103 ? 1.880 8.585 -7.478 1.00 91.00 103 SER A CA 1
ATOM 796 C C . SER A 1 103 ? 2.842 9.495 -6.716 1.00 91.00 103 SER A C 1
ATOM 798 O O . SER A 1 103 ? 2.793 10.710 -6.920 1.00 91.00 103 SER A O 1
ATOM 800 N N . SER A 1 104 ? 3.753 8.915 -5.940 1.00 89.25 104 SER A N 1
ATOM 801 C CA . SER A 1 104 ? 4.873 9.624 -5.315 1.00 89.25 104 SER A CA 1
ATOM 802 C C . SER A 1 104 ? 6.207 9.026 -5.790 1.00 89.25 104 SER A C 1
ATOM 804 O O . SER A 1 104 ? 6.277 7.809 -5.988 1.00 89.25 104 SER A O 1
ATOM 806 N N . PRO A 1 105 ? 7.259 9.840 -6.017 1.00 84.62 105 PRO A N 1
ATOM 807 C CA . PRO A 1 105 ? 8.596 9.330 -6.333 1.00 84.62 105 PRO A CA 1
ATOM 808 C C . PRO A 1 105 ? 9.306 8.718 -5.117 1.00 84.62 105 PRO A C 1
ATOM 810 O O . PRO A 1 105 ? 10.304 8.021 -5.283 1.00 84.62 105 PRO A O 1
ATOM 813 N N . GLU A 1 106 ? 8.809 8.980 -3.907 1.00 86.12 106 GLU A N 1
ATOM 814 C CA . GLU A 1 106 ? 9.414 8.523 -2.662 1.00 86.12 106 GLU A CA 1
ATOM 815 C C . GLU A 1 106 ? 8.364 8.226 -1.584 1.00 86.12 106 GLU A C 1
ATOM 817 O O . GLU A 1 106 ? 7.304 8.847 -1.523 1.00 86.12 106 GLU A O 1
ATOM 822 N N . GLU A 1 107 ? 8.672 7.279 -0.706 1.00 84.06 107 GLU A N 1
ATOM 823 C CA . GLU A 1 107 ? 7.868 6.927 0.460 1.00 84.06 107 GLU A CA 1
ATOM 824 C C . GLU A 1 107 ? 8.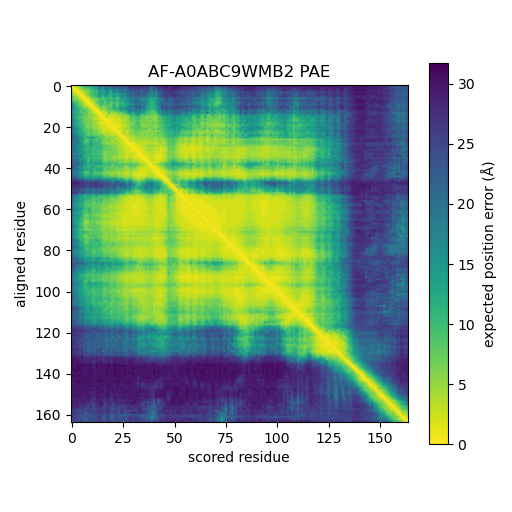758 6.935 1.703 1.00 84.06 107 GLU A C 1
ATOM 826 O O . GLU A 1 107 ? 9.849 6.370 1.698 1.00 84.06 107 GLU A O 1
ATOM 831 N N . LYS A 1 108 ? 8.307 7.553 2.797 1.00 80.69 108 LYS A N 1
ATOM 832 C CA . LYS A 1 108 ? 9.014 7.491 4.080 1.00 80.69 108 LYS A CA 1
ATOM 833 C C . LYS A 1 108 ? 8.352 6.465 4.992 1.00 80.69 108 LYS A C 1
ATOM 835 O O . LYS A 1 108 ? 7.250 6.698 5.475 1.00 80.69 108 LYS A O 1
ATOM 840 N N . ASP A 1 109 ? 9.063 5.386 5.291 1.00 76.44 109 ASP A N 1
ATOM 841 C CA . ASP A 1 109 ? 8.602 4.294 6.144 1.00 76.44 109 ASP A CA 1
ATOM 842 C C . ASP A 1 109 ? 9.497 4.135 7.371 1.00 76.44 109 ASP A C 1
ATOM 844 O O . ASP A 1 109 ? 10.709 3.974 7.245 1.00 76.44 109 ASP A O 1
ATOM 848 N N . LEU A 1 110 ? 8.920 4.228 8.572 1.00 77.19 110 LEU A N 1
ATOM 849 C CA . LEU A 1 110 ? 9.645 4.105 9.849 1.00 77.19 110 LEU A CA 1
ATOM 850 C C . LEU A 1 110 ? 10.924 4.972 9.953 1.00 77.19 110 LEU A C 1
ATOM 852 O O . LEU A 1 110 ? 11.861 4.647 10.676 1.00 77.19 110 LEU A O 1
ATOM 856 N N . GLY A 1 111 ? 10.971 6.105 9.241 1.00 77.81 111 GLY A N 1
ATOM 857 C CA . GLY A 1 111 ? 12.124 7.016 9.216 1.00 77.81 111 GLY A CA 1
ATOM 858 C C . GLY A 1 111 ? 13.133 6.768 8.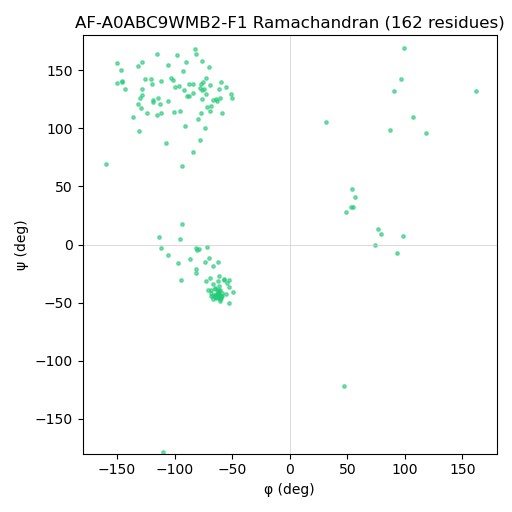088 1.00 77.81 111 GLY A C 1
ATOM 859 O O . GLY A 1 111 ? 14.019 7.611 7.893 1.00 77.81 111 GLY A O 1
ATOM 860 N N . VAL A 1 112 ? 12.961 5.686 7.330 1.00 76.12 112 VAL A N 1
ATOM 861 C CA . VAL A 1 112 ? 13.718 5.332 6.125 1.00 76.12 112 VAL A CA 1
ATOM 862 C C . VAL A 1 112 ? 12.999 5.899 4.904 1.00 76.12 112 VAL A C 1
ATOM 864 O O . VAL A 1 112 ? 11.785 5.776 4.788 1.00 76.12 112 VAL A O 1
ATOM 867 N N . LEU A 1 113 ? 13.732 6.557 4.009 1.00 80.50 113 LEU A N 1
ATOM 868 C CA . LEU A 1 113 ? 13.185 7.017 2.734 1.00 80.50 113 LEU A CA 1
ATOM 869 C C . LEU A 1 113 ? 13.334 5.878 1.717 1.00 80.50 113 LEU A C 1
ATOM 871 O O . LEU A 1 113 ? 14.367 5.227 1.685 1.00 80.50 113 LEU A O 1
ATOM 875 N N . ILE A 1 114 ? 12.340 5.621 0.885 1.00 79.62 114 ILE A N 1
ATOM 876 C CA . ILE A 1 114 ? 12.393 4.622 -0.181 1.00 79.62 114 ILE A CA 1
ATOM 877 C C . ILE A 1 114 ? 12.060 5.367 -1.465 1.00 79.62 114 ILE A C 1
ATOM 879 O O . ILE A 1 114 ? 10.951 5.870 -1.602 1.00 79.62 114 ILE A O 1
ATOM 883 N N . ASP A 1 115 ? 13.025 5.484 -2.374 1.00 83.69 115 ASP A N 1
ATOM 884 C CA . ASP A 1 115 ? 12.833 6.141 -3.669 1.00 83.69 115 ASP A CA 1
ATOM 885 C C . ASP A 1 115 ? 12.557 5.121 -4.786 1.00 83.69 115 ASP A C 1
ATOM 887 O O . ASP A 1 115 ? 12.811 3.920 -4.650 1.00 83.69 115 ASP A O 1
ATOM 891 N N . ASP A 1 116 ? 12.029 5.604 -5.909 1.00 76.94 116 ASP A N 1
ATOM 892 C CA . ASP A 1 116 ? 11.704 4.807 -7.097 1.00 76.94 116 ASP A CA 1
ATOM 893 C C . ASP A 1 116 ? 12.918 4.122 -7.759 1.00 76.94 116 ASP A C 1
ATOM 895 O O . ASP A 1 116 ? 12.753 3.184 -8.551 1.00 76.94 116 ASP A O 1
ATOM 899 N N . LYS A 1 117 ? 14.138 4.551 -7.412 1.00 74.88 117 LYS A N 1
ATOM 900 C CA . LYS A 1 117 ? 15.417 4.058 -7.946 1.00 74.88 117 LYS A CA 1
ATOM 901 C C . LYS A 1 117 ? 16.084 3.012 -7.053 1.00 74.88 117 LYS A C 1
ATOM 903 O O . LYS A 1 117 ? 16.986 2.325 -7.528 1.00 74.88 117 LYS A O 1
ATOM 908 N N . LEU A 1 118 ? 15.660 2.879 -5.795 1.00 67.75 118 LEU A N 1
ATOM 909 C CA . LEU A 1 118 ? 16.248 2.004 -4.776 1.00 67.75 118 LEU A CA 1
ATOM 910 C C . LEU A 1 118 ? 17.764 2.215 -4.597 1.00 67.75 118 LEU A C 1
ATOM 912 O O . LEU A 1 118 ? 18.511 1.279 -4.298 1.00 67.75 118 LEU A O 1
ATOM 916 N N . THR A 1 119 ? 18.255 3.441 -4.796 1.00 64.06 119 THR A N 1
ATOM 917 C CA . THR A 1 119 ? 19.697 3.719 -4.741 1.00 64.06 119 THR A CA 1
ATOM 918 C C . THR A 1 119 ? 20.205 3.692 -3.297 1.00 64.06 119 THR A C 1
ATOM 920 O O . THR A 1 119 ? 20.086 4.666 -2.557 1.00 64.06 119 THR A O 1
ATOM 923 N N . MET A 1 120 ? 20.835 2.585 -2.893 1.00 60.78 120 MET A N 1
ATOM 924 C CA . MET A 1 120 ? 21.423 2.418 -1.551 1.00 60.78 120 MET A CA 1
ATOM 925 C C . MET A 1 120 ? 22.410 3.535 -1.175 1.00 60.78 120 MET A C 1
ATOM 927 O O . MET A 1 120 ? 22.482 3.938 -0.018 1.00 60.78 120 MET A O 1
ATOM 931 N N . SER A 1 121 ? 23.140 4.076 -2.154 1.00 65.88 121 SER A N 1
ATOM 932 C CA . SER A 1 121 ? 24.096 5.172 -1.953 1.00 65.88 121 SER A CA 1
ATOM 933 C C . SER A 1 121 ? 23.442 6.457 -1.437 1.00 65.88 121 SER A C 1
ATOM 935 O O . SER A 1 121 ? 24.029 7.147 -0.604 1.00 65.88 121 SER A O 1
ATOM 937 N N . TRP A 1 122 ? 22.218 6.759 -1.874 1.00 63.12 122 TRP A N 1
ATOM 938 C CA . TRP A 1 122 ? 21.451 7.909 -1.396 1.00 63.12 122 TRP A CA 1
ATOM 939 C C . TRP A 1 122 ? 21.021 7.730 0.064 1.00 63.12 122 TRP A C 1
ATOM 941 O O . TRP A 1 122 ? 21.175 8.644 0.874 1.00 63.12 122 TRP A O 1
ATOM 951 N N . GLN A 1 123 ? 20.586 6.522 0.437 1.00 65.25 123 GLN A N 1
ATOM 952 C CA . GLN A 1 123 ? 20.243 6.193 1.825 1.00 65.25 123 GLN A CA 1
ATOM 953 C C . GLN A 1 123 ? 21.455 6.289 2.751 1.00 65.25 123 GLN A C 1
ATOM 955 O O . GLN A 1 123 ? 21.359 6.875 3.829 1.00 65.25 123 GLN A O 1
ATOM 960 N N . CYS A 1 124 ? 22.613 5.782 2.313 1.00 71.81 124 CYS A N 1
ATOM 961 C CA . CYS A 1 124 ? 23.872 5.946 3.036 1.00 71.81 124 CYS A CA 1
ATOM 962 C C . CYS A 1 124 ? 24.230 7.427 3.215 1.00 71.81 124 CYS A C 1
ATOM 964 O O . CYS A 1 124 ? 24.631 7.819 4.307 1.00 71.81 124 CYS A O 1
ATOM 966 N N . ALA A 1 125 ? 24.045 8.258 2.185 1.00 66.62 125 ALA A N 1
ATOM 967 C CA . ALA A 1 125 ? 24.302 9.693 2.272 1.00 66.62 125 ALA A CA 1
ATOM 968 C C . ALA A 1 125 ? 23.356 10.398 3.262 1.00 66.62 125 ALA A C 1
ATOM 970 O O . ALA A 1 125 ? 23.821 11.190 4.079 1.00 66.62 125 ALA A O 1
ATOM 971 N N . ILE A 1 126 ? 22.056 10.082 3.256 1.00 65.94 126 ILE A N 1
ATOM 972 C CA . ILE A 1 126 ? 21.087 10.631 4.221 1.00 65.94 126 ILE A CA 1
ATOM 973 C C . ILE A 1 126 ? 21.412 10.179 5.649 1.00 65.94 126 ILE A C 1
ATOM 975 O O . ILE A 1 126 ? 21.385 10.993 6.573 1.00 65.94 126 ILE A O 1
ATOM 979 N N . ALA A 1 127 ? 21.713 8.895 5.849 1.00 69.38 127 ALA A N 1
ATOM 980 C CA . ALA A 1 127 ? 22.079 8.362 7.158 1.00 69.38 127 ALA A CA 1
ATOM 981 C C . ALA A 1 127 ? 23.366 9.013 7.685 1.00 69.38 127 ALA A C 1
ATOM 983 O O . ALA A 1 127 ? 23.409 9.426 8.842 1.00 69.38 127 ALA A O 1
ATOM 984 N N . ALA A 1 128 ? 24.373 9.184 6.822 1.00 73.31 128 ALA A N 1
ATOM 985 C CA . ALA A 1 128 ? 25.613 9.875 7.158 1.00 73.31 128 ALA A CA 1
ATOM 986 C C . ALA A 1 128 ? 25.373 11.353 7.503 1.00 73.31 128 ALA A C 1
ATOM 988 O O . ALA A 1 128 ? 25.914 11.841 8.487 1.00 73.31 128 ALA A O 1
ATOM 989 N N . GLN A 1 129 ? 24.526 12.066 6.753 1.00 70.56 129 GLN A N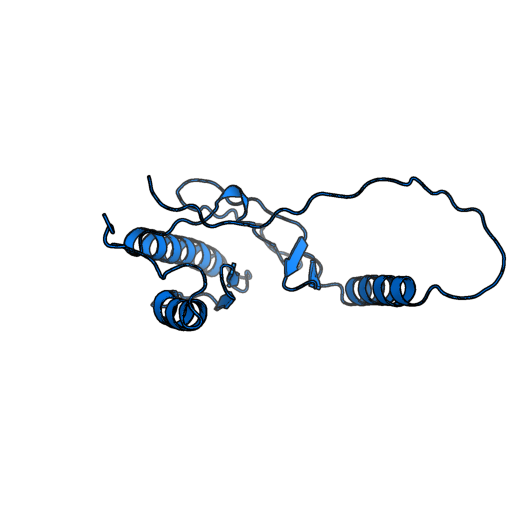 1
ATOM 990 C CA . GLN A 1 129 ? 24.178 13.457 7.068 1.00 70.56 129 GLN A CA 1
ATOM 991 C C . GLN A 1 129 ? 23.467 13.593 8.419 1.00 70.56 129 GLN A C 1
ATOM 993 O O . GLN A 1 129 ? 23.788 14.502 9.179 1.00 70.56 129 GLN A O 1
ATOM 998 N N . LYS A 1 130 ? 22.541 12.682 8.746 1.00 68.31 130 LYS A N 1
ATOM 999 C CA . LYS A 1 130 ? 21.880 12.657 10.060 1.00 68.31 130 LYS A CA 1
ATOM 1000 C C . LYS A 1 130 ? 22.876 12.382 11.188 1.00 68.31 130 LYS A C 1
ATOM 1002 O O . LYS A 1 130 ? 22.883 13.119 12.164 1.00 68.31 130 LYS A O 1
ATOM 1007 N N . ALA A 1 131 ? 23.760 11.398 11.013 1.00 66.69 131 ALA A N 1
ATOM 1008 C CA . ALA A 1 131 ? 24.806 11.091 11.988 1.00 66.69 131 ALA A CA 1
ATOM 1009 C C . ALA A 1 131 ? 25.773 12.272 12.197 1.00 66.69 131 ALA A C 1
ATOM 1011 O O . ALA A 1 131 ? 26.128 12.588 13.327 1.00 66.69 131 ALA A O 1
ATOM 1012 N N . ASN A 1 132 ? 26.136 12.981 11.124 1.00 72.56 132 ASN A N 1
ATOM 1013 C CA . ASN A 1 132 ? 26.995 14.164 11.199 1.00 72.56 132 ASN A CA 1
ATOM 1014 C C . ASN A 1 132 ? 26.305 15.359 11.882 1.00 72.56 132 ASN A C 1
ATOM 1016 O O . ASN A 1 132 ? 26.981 16.181 12.497 1.00 72.56 132 ASN A O 1
ATOM 1020 N N . HIS A 1 133 ? 24.975 15.460 11.797 1.00 54.59 133 HIS A N 1
ATOM 1021 C CA . HIS A 1 133 ? 24.198 16.488 12.495 1.00 54.59 133 HIS A CA 1
ATOM 1022 C C . HIS A 1 133 ? 24.116 16.222 14.008 1.00 54.59 133 HIS A C 1
ATOM 1024 O O 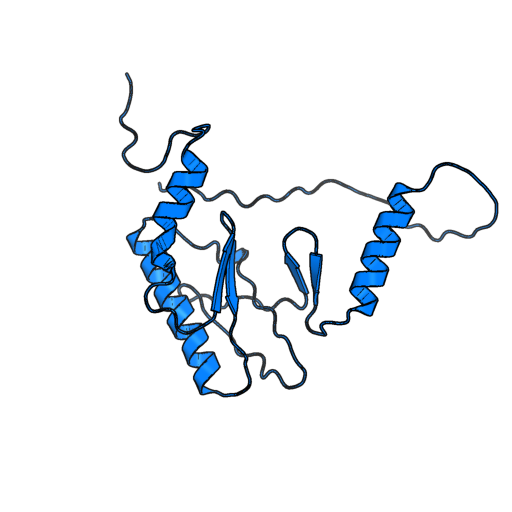. HIS A 1 133 ? 24.112 17.164 14.798 1.00 54.59 133 HIS A O 1
ATOM 1030 N N . ASP A 1 134 ? 24.121 14.954 14.423 1.00 53.25 134 ASP A N 1
ATOM 1031 C CA . ASP A 1 134 ? 24.142 14.558 15.837 1.00 53.25 134 ASP A CA 1
ATOM 1032 C C . ASP A 1 134 ? 25.546 14.659 16.476 1.00 53.25 134 ASP A C 1
ATOM 1034 O O . ASP A 1 134 ? 25.691 14.461 17.682 1.00 53.25 134 ASP A O 1
ATOM 1038 N N . GLN A 1 135 ? 2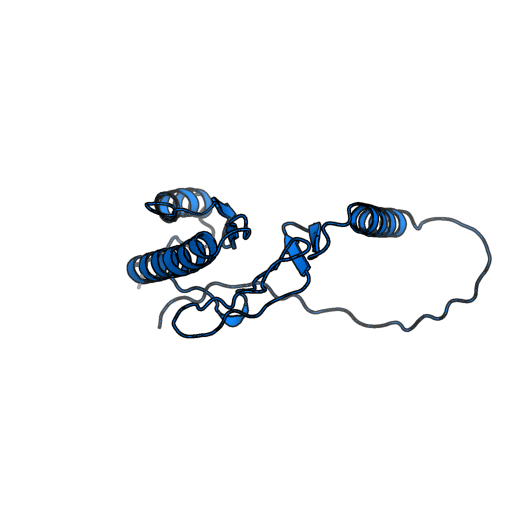6.582 15.001 15.695 1.00 46.69 135 GLN A N 1
ATOM 1039 C CA . GLN A 1 135 ? 27.985 15.013 16.131 1.00 46.69 135 GLN A CA 1
ATOM 1040 C C . GLN A 1 135 ? 28.635 16.413 16.174 1.00 46.69 135 GLN A C 1
ATOM 1042 O O . GLN A 1 135 ? 29.826 16.527 16.454 1.00 46.69 135 GLN A O 1
ATOM 1047 N N . GLN A 1 136 ? 27.886 17.503 15.959 1.00 44.56 136 GLN A N 1
ATOM 1048 C CA . GLN A 1 136 ? 28.438 18.863 16.059 1.00 44.56 136 GLN A CA 1
ATOM 1049 C C . GLN A 1 136 ? 28.466 19.403 17.500 1.00 44.56 136 GLN A C 1
ATOM 1051 O O . GLN A 1 136 ? 27.661 20.247 17.886 1.00 44.56 136 GLN A O 1
ATOM 1056 N N . VAL A 1 137 ? 29.471 18.972 18.264 1.00 42.34 137 VAL A N 1
ATOM 1057 C CA . VAL A 1 137 ? 30.168 19.817 19.247 1.00 42.34 137 VAL A CA 1
ATOM 1058 C C . VAL A 1 137 ? 31.677 19.662 18.993 1.00 42.34 137 VAL A C 1
ATOM 1060 O O . VAL A 1 137 ? 32.175 18.542 18.973 1.00 42.34 137 VAL A O 1
ATOM 1063 N N . GLU A 1 138 ? 32.349 20.810 18.814 1.00 41.47 138 GLU A N 1
ATOM 1064 C CA . GLU A 1 138 ? 33.802 21.076 18.658 1.00 41.47 138 GLU A CA 1
ATOM 1065 C C . GLU A 1 138 ? 34.459 21.008 17.250 1.00 41.47 138 GLU A C 1
ATOM 1067 O O . GLU A 1 138 ? 34.896 19.959 16.787 1.00 41.47 138 GLU A O 1
ATOM 1072 N N . GLY A 1 139 ? 34.638 22.199 16.639 1.00 39.41 139 GLY A N 1
ATOM 1073 C CA . GLY A 1 139 ? 35.974 22.726 16.275 1.00 39.41 139 GLY A CA 1
ATOM 1074 C C . GLY A 1 139 ? 36.451 22.759 14.801 1.00 39.41 139 GLY A C 1
ATOM 1075 O O . GLY A 1 139 ? 36.879 21.737 14.280 1.00 39.41 139 GLY A O 1
ATOM 1076 N N . GLY A 1 140 ? 36.560 23.968 14.204 1.00 34.47 140 GLY A N 1
ATOM 1077 C CA . GLY A 1 140 ? 37.699 24.357 13.326 1.00 34.47 140 GLY A CA 1
ATOM 1078 C C . GLY A 1 140 ? 37.479 24.728 11.833 1.00 34.47 140 GLY A C 1
ATOM 1079 O O . GLY A 1 140 ? 37.505 23.854 10.978 1.00 34.47 140 GLY A O 1
ATOM 1080 N N . ASP A 1 141 ? 37.359 26.038 11.547 1.00 41.22 141 ASP A N 1
ATOM 1081 C CA . ASP A 1 141 ? 37.677 26.862 10.340 1.00 41.22 141 ASP A CA 1
ATOM 1082 C C . ASP A 1 141 ? 37.609 26.347 8.871 1.00 41.22 141 ASP A C 1
ATOM 1084 O O . ASP A 1 141 ? 38.576 25.802 8.340 1.00 41.22 141 ASP A O 1
ATOM 1088 N N . SER A 1 142 ? 36.559 26.764 8.128 1.00 34.06 142 SER A N 1
ATOM 1089 C CA . SER A 1 142 ? 36.593 27.733 6.982 1.00 34.06 142 SER A CA 1
ATOM 1090 C C . SER A 1 142 ? 35.324 27.662 6.078 1.00 34.06 142 SER A C 1
ATOM 1092 O O . SER A 1 142 ? 34.943 26.561 5.681 1.00 34.06 142 SER A O 1
ATOM 1094 N N . PRO A 1 143 ? 34.666 28.795 5.704 1.00 35.47 143 PRO A N 1
ATOM 1095 C CA . PRO A 1 143 ? 33.410 28.851 4.913 1.00 35.47 143 PRO A CA 1
ATOM 1096 C C . PRO A 1 143 ? 33.648 29.408 3.457 1.00 35.47 143 PRO A C 1
ATOM 1098 O O . PRO A 1 143 ? 34.806 29.662 3.127 1.00 35.47 143 PRO A O 1
ATOM 1101 N N . PRO A 1 144 ? 32.650 29.581 2.539 1.00 39.59 144 PRO A N 1
ATOM 1102 C CA . PRO A 1 144 ? 31.354 30.215 2.763 1.00 39.59 144 PRO A CA 1
ATOM 1103 C C . PRO A 1 144 ? 30.160 29.267 2.629 1.00 39.59 144 PRO A C 1
ATOM 1105 O O . PRO A 1 144 ? 29.898 28.640 1.605 1.00 39.59 144 PRO A O 1
ATOM 1108 N N . LEU A 1 145 ? 29.383 29.294 3.703 1.00 42.12 145 LEU A N 1
ATOM 1109 C CA . LEU A 1 145 ? 27.953 29.060 3.738 1.00 42.12 145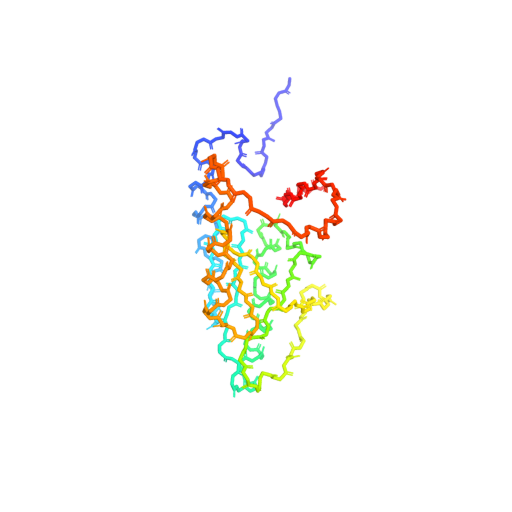 LEU A CA 1
ATOM 1110 C C . LEU A 1 145 ? 27.245 29.914 2.672 1.00 42.12 145 LEU A C 1
ATOM 1112 O O . LEU A 1 145 ? 27.330 31.140 2.712 1.00 42.12 145 LEU A O 1
ATOM 1116 N N . LEU A 1 146 ? 26.447 29.287 1.808 1.00 28.41 146 LEU A N 1
ATOM 1117 C CA . LEU A 1 146 ? 25.186 29.894 1.381 1.00 28.41 146 LEU A CA 1
ATOM 1118 C C . LEU A 1 146 ? 24.054 29.122 2.047 1.00 28.41 146 LEU A C 1
ATOM 1120 O O . LEU A 1 146 ? 23.524 28.134 1.550 1.00 28.41 146 LEU A O 1
ATOM 1124 N N . CYS A 1 147 ? 23.759 29.600 3.249 1.00 30.34 147 CYS A N 1
ATOM 1125 C CA . CYS A 1 147 ? 22.561 29.310 3.999 1.00 30.34 147 CYS A CA 1
ATOM 1126 C C . CYS A 1 147 ? 21.390 30.057 3.344 1.00 30.34 147 CYS A C 1
ATOM 1128 O O . CYS A 1 147 ? 21.461 31.268 3.138 1.00 30.34 147 CYS A O 1
ATOM 1130 N N . SER A 1 148 ? 20.293 29.362 3.066 1.00 25.56 148 SER A N 1
ATOM 1131 C CA . SER A 1 148 ? 18.972 29.950 3.280 1.00 25.56 148 SER A CA 1
ATOM 1132 C C . SER A 1 148 ? 18.305 29.125 4.370 1.00 25.56 148 SER A C 1
ATOM 1134 O O . SER A 1 148 ? 18.083 27.925 4.224 1.00 25.56 148 SER A O 1
ATOM 1136 N N . ARG A 1 149 ? 18.135 29.787 5.513 1.00 29.59 149 ARG A N 1
ATOM 1137 C CA . ARG A 1 149 ? 17.599 29.285 6.775 1.00 29.59 149 ARG A CA 1
ATOM 1138 C C . ARG A 1 149 ? 16.076 29.497 6.796 1.00 29.59 149 ARG A C 1
ATOM 1140 O O . ARG A 1 149 ? 15.598 30.439 6.177 1.00 29.59 149 ARG A O 1
ATOM 1147 N N . GLU A 1 150 ? 15.412 28.683 7.624 1.00 29.53 150 GLU A N 1
ATOM 1148 C CA . GLU A 1 150 ? 14.078 28.858 8.256 1.00 29.53 150 GLU A CA 1
ATOM 1149 C C . GLU A 1 150 ? 12.842 28.325 7.490 1.00 29.53 150 GLU A C 1
ATOM 1151 O O . GLU A 1 150 ? 12.701 28.549 6.296 1.00 29.53 150 GLU A O 1
ATOM 1156 N N . ALA A 1 151 ? 11.901 27.575 8.099 1.00 23.23 151 ALA A N 1
ATOM 1157 C CA . ALA A 1 151 ? 11.551 27.377 9.522 1.00 23.23 151 ALA A CA 1
ATOM 1158 C C . ALA A 1 151 ? 10.956 25.965 9.830 1.00 23.23 151 ALA A C 1
ATOM 1160 O O . ALA A 1 151 ? 10.362 25.354 8.941 1.00 23.23 151 ALA A O 1
ATOM 1161 N N . PRO A 1 152 ? 11.021 25.443 11.079 1.00 39.84 152 PRO A N 1
ATOM 1162 C CA . PRO A 1 152 ? 10.011 24.520 11.629 1.00 39.84 152 PRO A CA 1
ATOM 1163 C C . PRO A 1 152 ? 8.802 25.345 12.147 1.00 39.84 152 PRO A C 1
ATOM 1165 O O . PRO A 1 152 ? 8.986 26.540 12.372 1.00 39.84 152 PRO A O 1
ATOM 1168 N N . PRO A 1 153 ? 7.588 24.811 12.413 1.00 42.41 153 PRO A N 1
ATOM 1169 C CA . PRO A 1 153 ? 7.196 23.413 12.575 1.00 42.41 153 PRO A CA 1
ATOM 1170 C C . PRO A 1 153 ? 5.997 22.998 11.693 1.00 42.41 153 PRO A C 1
ATOM 1172 O O . PRO A 1 153 ? 5.142 23.797 11.323 1.00 42.41 153 PRO A O 1
ATOM 1175 N N . GLY A 1 154 ? 5.872 21.701 11.425 1.00 28.56 154 GLY A N 1
ATOM 1176 C CA . GLY A 1 154 ? 4.709 21.152 10.729 1.00 28.56 154 GLY A CA 1
ATOM 1177 C C . GLY A 1 154 ? 4.564 19.663 10.986 1.00 28.56 154 GLY A C 1
ATOM 1178 O O . GLY A 1 154 ? 4.801 18.847 10.103 1.00 28.56 154 GLY A O 1
ATOM 1179 N N . VAL A 1 155 ? 4.222 19.297 12.222 1.00 48.56 155 VAL A N 1
ATOM 1180 C CA . VAL A 1 155 ? 3.775 17.937 12.548 1.00 48.56 155 VAL A CA 1
ATOM 1181 C C . VAL A 1 155 ? 2.466 17.678 11.809 1.00 48.56 155 VAL A C 1
ATOM 1183 O O . VAL A 1 155 ? 1.501 18.402 12.032 1.00 48.56 155 VAL A O 1
ATOM 1186 N N . LEU A 1 156 ? 2.383 16.607 11.015 1.00 29.34 156 LEU A N 1
ATOM 1187 C CA . LEU A 1 156 ? 1.094 16.078 10.564 1.00 29.34 156 LEU A CA 1
ATOM 1188 C C . LEU A 1 156 ? 1.005 14.568 10.787 1.00 29.34 156 LEU A C 1
ATOM 1190 O O . LEU A 1 156 ? 1.466 13.746 10.002 1.00 29.34 156 LEU A O 1
ATOM 1194 N N . ARG A 1 157 ? 0.356 14.242 11.909 1.00 35.25 157 ARG A N 1
ATOM 1195 C CA . ARG A 1 157 ? -0.147 12.919 12.283 1.00 35.25 157 ARG A CA 1
ATOM 1196 C C . ARG A 1 157 ? -1.409 12.591 11.477 1.00 35.25 157 ARG A C 1
ATOM 1198 O O . ARG A 1 157 ? -2.288 13.445 11.343 1.00 35.25 157 ARG A O 1
ATOM 1205 N N . PRO A 1 158 ? -1.596 11.354 11.001 1.00 34.59 158 PRO A N 1
ATOM 1206 C CA . PRO A 1 158 ? -2.921 10.841 10.704 1.00 34.59 158 PRO A CA 1
ATOM 1207 C C . PRO A 1 158 ? -3.641 10.450 11.990 1.00 34.59 158 PRO A C 1
ATOM 1209 O O . PRO A 1 158 ? -3.252 9.509 12.665 1.00 34.59 158 PRO A O 1
ATOM 1212 N N . ALA A 1 159 ? -4.710 11.176 12.312 1.00 36.38 159 ALA A N 1
ATOM 1213 C CA . ALA A 1 159 ? -5.764 10.666 13.175 1.00 36.38 159 ALA A CA 1
ATOM 1214 C C . ALA A 1 159 ? -6.799 9.957 12.289 1.00 36.38 159 ALA A C 1
ATOM 1216 O O . ALA A 1 159 ? -7.269 10.540 11.306 1.00 36.38 159 ALA A O 1
ATOM 1217 N N . LEU A 1 160 ? -7.145 8.710 12.621 1.00 43.47 160 LEU A N 1
ATOM 1218 C CA . LEU A 1 160 ? -8.399 8.119 12.160 1.00 43.47 160 LEU A CA 1
ATOM 1219 C C . LEU A 1 160 ? -9.546 8.937 12.768 1.00 43.47 160 LEU A C 1
ATOM 1221 O O . LEU A 1 160 ? -9.611 9.103 13.985 1.00 43.47 160 LEU A O 1
ATOM 1225 N N . GLY A 1 161 ? -10.428 9.470 11.925 1.00 43.72 161 GLY A N 1
ATOM 1226 C CA . GLY A 1 161 ? -11.657 10.117 12.380 1.00 43.72 161 GLY A CA 1
ATOM 1227 C C . GLY A 1 161 ? -12.705 9.077 12.776 1.00 43.72 161 GLY A C 1
ATOM 1228 O O . GLY A 1 161 ? -12.867 8.075 12.079 1.00 43.72 161 GLY A O 1
ATOM 1229 N N . ALA A 1 162 ? -13.409 9.326 13.881 1.00 38.34 162 ALA A N 1
ATOM 1230 C CA . ALA A 1 162 ? -14.578 8.550 14.292 1.00 38.34 162 ALA A CA 1
ATOM 1231 C C . ALA A 1 162 ? -15.820 8.917 13.444 1.00 38.34 162 ALA A C 1
ATOM 1233 O O . ALA A 1 162 ? -15.853 10.009 12.867 1.00 38.34 162 ALA A O 1
ATOM 1234 N N . PRO A 1 163 ? -16.837 8.037 13.350 1.00 50.62 163 PRO A N 1
ATOM 1235 C CA . PRO A 1 163 ? -18.038 8.288 12.554 1.00 50.62 163 PRO A CA 1
ATOM 1236 C C . PRO A 1 163 ? -18.911 9.389 13.177 1.00 50.62 163 PRO A C 1
ATOM 1238 O O . PRO A 1 163 ? -18.893 9.580 14.393 1.00 50.62 163 PRO A O 1
ATOM 1241 N N . THR A 1 164 ? -19.678 10.081 12.328 1.00 56.22 164 THR A N 1
ATOM 1242 C CA . THR A 1 164 ? -20.751 11.015 12.735 1.00 56.22 164 THR A CA 1
ATOM 1243 C C . THR A 1 164 ? -22.078 10.286 12.823 1.00 56.22 164 THR A C 1
ATOM 1245 O O . THR A 1 164 ? -22.252 9.324 12.041 1.00 56.22 164 THR A O 1
#

Secondary structure (DSSP, 8-state):
-PPP--SSPPTT-TTHHHHHHHHGGGTTTT--SEEEEETTEEEEE---SSHHHHHHHHHHHHHHHHHHHHTT----GGG-EEE--STT------EETTEEPEEESEEEETTEEEETT--HHHHHHHHHHHHHHTT--S--------------------PPPPP-

Nearest PDB structures (foldseek):
  6vud-assembly1_B  TM=4.521E-01  e=1.689E+00  Ehrlichia chaffeensis str. Arkansas

InterPro domains:
  IPR000477 Reverse transcriptase domain [PF00078] (3-90)

Organism: Grus japonensis (NCBI:txid30415)